Protein AF-A0A7C4I547-F1 (afdb_monomer_lite)

Radius of gyration: 24.33 Å; chains: 1; bounding box: 65×83×43 Å

Secondary structure (DSSP, 8-state):
-----------------S-------------HHHHHHHHHHHHSHHHHHHT--SHHHHHHHHHHHHHHHTTS----EEESEEEEEE-SSEEEEEETTTTEEEEEEEETTEEEETTTTBSSSHHHHHHHHSHHHHHHHHHTT--PPP--TTTT-EEEEETTEEEEE--

pLDDT: mean 79.37, std 18.5, range [31.59, 97.38]

Organism: Caldiarchaeum subterraneum (NCBI:txid311458)

Foldseek 3Di:
DDDDDDDDDDDDPPPDDPPDPDPDDDDDDDDPVVVVVLVVVCPDPVCVQLPPNDPVLVVVQVVQVVCVVVVNDDFPKDQQWDFDDDDDFWTWIQGLQVRDIWTFGPDPQATAIPVVRDRDHLVNLVCLLDPVSVVVNVVVVYDRDDHDPRRNAIWTDDDSHTHRYHD

Structure (mmCIF, N/CA/C/O backbone):
data_AF-A0A7C4I547-F1
#
_entry.id   AF-A0A7C4I547-F1
#
loop_
_atom_site.group_PDB
_atom_site.id
_atom_site.type_symbol
_atom_site.label_atom_id
_atom_site.label_alt_id
_atom_site.label_comp_id
_atom_site.label_asym_id
_atom_site.label_entity_id
_atom_site.label_seq_id
_atom_site.pdbx_PDB_ins_code
_atom_site.Cartn_x
_atom_site.Cartn_y
_atom_site.Cartn_z
_atom_site.occupancy
_atom_site.B_iso_or_equiv
_atom_site.auth_seq_id
_atom_site.auth_comp_id
_atom_site.auth_asym_id
_atom_site.auth_atom_id
_atom_site.pdbx_PDB_model_num
ATOM 1 N N . MET A 1 1 ? 42.372 -66.961 6.524 1.00 36.62 1 MET A N 1
ATOM 2 C CA . MET A 1 1 ? 43.058 -65.674 6.767 1.00 36.62 1 MET A CA 1
ATOM 3 C C . MET A 1 1 ? 42.362 -64.651 5.886 1.00 36.62 1 MET A C 1
ATOM 5 O O . MET A 1 1 ? 42.432 -64.821 4.682 1.00 36.62 1 MET A O 1
ATOM 9 N N . GLY A 1 2 ? 41.434 -63.837 6.389 1.00 33.66 2 GLY A N 1
ATOM 10 C CA . GLY A 1 2 ? 41.679 -62.645 7.220 1.00 33.66 2 GLY A CA 1
ATOM 11 C C . GLY A 1 2 ? 41.599 -61.426 6.278 1.00 33.66 2 GLY A C 1
ATOM 12 O O . GLY A 1 2 ? 42.166 -61.502 5.200 1.00 33.66 2 GLY A O 1
ATOM 13 N N . GLU A 1 3 ? 40.871 -60.341 6.511 1.00 36.31 3 GLU A N 1
ATOM 14 C CA . GLU A 1 3 ? 40.123 -59.846 7.665 1.00 36.31 3 GLU A CA 1
ATOM 15 C C . GLU A 1 3 ? 38.913 -59.035 7.163 1.00 36.31 3 GLU A C 1
ATOM 17 O O . GLU A 1 3 ? 38.907 -58.484 6.063 1.00 36.31 3 GLU A O 1
ATOM 22 N N . ILE A 1 4 ? 37.870 -59.031 7.984 1.00 39.75 4 ILE A N 1
ATOM 23 C CA . ILE A 1 4 ? 36.626 -58.274 7.857 1.00 39.75 4 ILE A CA 1
ATOM 24 C C . ILE A 1 4 ? 36.807 -56.918 8.545 1.00 39.75 4 ILE A C 1
ATOM 26 O O . ILE A 1 4 ? 36.946 -56.882 9.764 1.00 39.75 4 ILE A O 1
ATOM 30 N N . ASP A 1 5 ? 36.742 -55.814 7.802 1.00 37.84 5 ASP A N 1
ATOM 31 C CA . ASP A 1 5 ? 36.617 -54.481 8.400 1.00 37.84 5 ASP A CA 1
ATOM 32 C C . ASP A 1 5 ? 35.166 -54.002 8.335 1.00 37.84 5 ASP A C 1
ATOM 34 O O . ASP A 1 5 ? 34.658 -53.492 7.334 1.00 37.84 5 ASP A O 1
ATOM 38 N N . SER A 1 6 ? 34.500 -54.203 9.467 1.00 36.38 6 SER A N 1
ATOM 39 C CA . SER A 1 6 ? 33.196 -53.661 9.814 1.00 36.38 6 SER A CA 1
ATOM 40 C C . SER A 1 6 ? 33.289 -52.147 10.005 1.00 36.38 6 SER A C 1
ATOM 42 O O . SER A 1 6 ? 33.849 -51.671 10.992 1.00 36.38 6 SER A O 1
ATOM 44 N N . LYS A 1 7 ? 32.658 -51.371 9.121 1.00 37.59 7 LYS A N 1
ATOM 45 C CA . LYS A 1 7 ? 32.236 -50.000 9.437 1.00 37.59 7 LYS A CA 1
ATOM 46 C C . LYS A 1 7 ? 30.731 -49.869 9.281 1.00 37.59 7 LYS A C 1
ATOM 48 O O . LYS A 1 7 ? 30.207 -49.510 8.234 1.00 37.59 7 LYS A O 1
ATOM 53 N N . THR A 1 8 ? 30.054 -50.161 10.383 1.00 34.88 8 THR A N 1
ATOM 54 C CA . THR A 1 8 ? 28.690 -49.727 10.662 1.00 34.88 8 THR A CA 1
ATOM 55 C C . THR A 1 8 ? 28.693 -48.207 10.817 1.00 34.88 8 THR A C 1
ATOM 57 O O . THR A 1 8 ? 29.296 -47.681 11.750 1.00 34.88 8 THR A O 1
ATOM 60 N N . THR A 1 9 ? 27.999 -47.490 9.938 1.00 32.72 9 THR A N 1
ATOM 61 C CA . THR A 1 9 ? 27.615 -46.094 10.182 1.00 32.72 9 THR A CA 1
ATOM 62 C C . THR A 1 9 ? 26.127 -45.943 9.931 1.00 32.72 9 THR A C 1
ATOM 64 O O . THR A 1 9 ? 25.667 -45.989 8.797 1.00 32.72 9 THR A O 1
ATOM 67 N N . HIS A 1 10 ? 25.420 -45.815 11.052 1.00 31.59 10 HIS A N 1
ATOM 68 C CA . HIS A 1 10 ? 24.030 -45.428 11.244 1.00 31.59 10 HIS A CA 1
ATOM 69 C C . HIS A 1 10 ? 23.333 -44.757 10.051 1.00 31.59 10 HIS A C 1
ATOM 71 O O . HIS A 1 10 ? 23.636 -43.618 9.694 1.00 31.59 10 HIS A O 1
ATOM 77 N N . GLU A 1 11 ? 22.288 -45.424 9.558 1.00 34.44 11 GLU A N 1
ATOM 78 C CA . GLU A 1 11 ? 21.134 -44.774 8.942 1.00 34.44 11 GLU A CA 1
ATOM 79 C C . GLU A 1 11 ? 20.574 -43.714 9.901 1.00 34.44 11 GLU A C 1
ATOM 81 O O . GLU A 1 11 ? 20.076 -44.018 10.987 1.00 34.44 11 GLU A O 1
ATOM 86 N N . LYS A 1 12 ? 20.636 -42.447 9.488 1.00 33.00 12 LYS A N 1
ATOM 87 C CA . LYS A 1 12 ? 19.692 -41.428 9.941 1.00 33.00 12 LYS A CA 1
ATOM 88 C C . LYS A 1 12 ? 18.753 -41.146 8.782 1.00 33.00 12 LYS A C 1
ATOM 90 O O . LYS A 1 12 ? 19.067 -40.368 7.889 1.00 33.00 12 LYS A O 1
ATOM 95 N N . SER A 1 13 ? 17.590 -41.786 8.832 1.00 38.34 13 SER A N 1
ATOM 96 C CA . SER A 1 13 ? 16.399 -41.366 8.108 1.00 38.34 13 SER A CA 1
ATOM 97 C C . SER A 1 13 ? 15.975 -39.985 8.625 1.00 38.34 13 SER A C 1
ATOM 99 O O . SER A 1 13 ? 15.215 -39.863 9.587 1.00 38.34 13 SER A O 1
ATOM 101 N N . SER A 1 14 ? 16.498 -38.919 8.031 1.00 33.69 14 SER A N 1
ATOM 102 C CA . SER A 1 14 ? 15.889 -37.598 8.151 1.00 33.69 14 SER A CA 1
ATOM 103 C C . SER A 1 14 ? 14.818 -37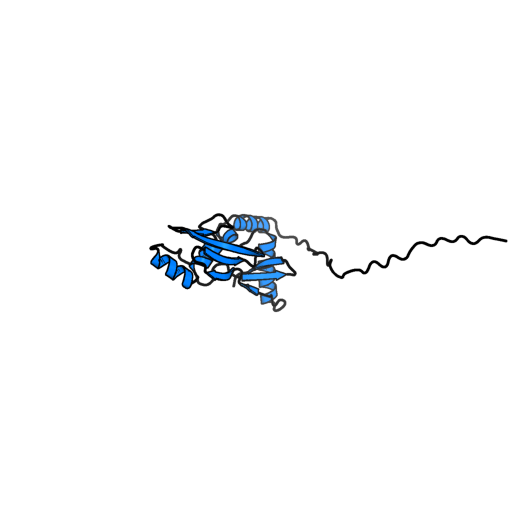.497 7.076 1.00 33.69 14 SER A C 1
ATOM 105 O O . SER A 1 14 ? 15.135 -37.317 5.904 1.00 33.69 14 SER A O 1
ATOM 107 N N . GLY A 1 15 ? 13.557 -37.664 7.480 1.00 33.81 15 GLY A N 1
ATOM 108 C CA . GLY A 1 15 ? 12.416 -37.318 6.645 1.00 33.81 15 GLY A CA 1
ATOM 109 C C . GLY A 1 15 ? 12.542 -35.865 6.203 1.00 33.81 15 GLY A C 1
ATOM 110 O O . GLY A 1 15 ? 12.531 -34.951 7.029 1.00 33.81 15 GLY A O 1
ATOM 111 N N . GLU A 1 16 ? 12.715 -35.661 4.904 1.00 34.34 16 GLU A N 1
ATOM 112 C CA . GLU A 1 16 ? 12.698 -34.336 4.304 1.00 34.34 16 GLU A CA 1
ATOM 113 C C . GLU A 1 16 ? 11.247 -33.855 4.228 1.00 34.34 16 GLU A C 1
ATOM 115 O O . GLU A 1 16 ? 10.457 -34.279 3.387 1.00 34.34 16 GLU A O 1
ATOM 120 N N . SER A 1 17 ? 10.882 -32.963 5.148 1.00 38.09 17 SER A N 1
ATOM 121 C CA . SER A 1 17 ? 9.683 -32.136 5.032 1.00 38.09 17 SER A CA 1
ATOM 122 C C . SER A 1 17 ? 9.788 -31.251 3.775 1.00 38.09 17 SER A C 1
ATOM 124 O O . SER A 1 17 ? 10.829 -30.619 3.574 1.00 38.09 17 SER A O 1
ATOM 126 N N . PRO A 1 18 ? 8.733 -31.110 2.948 1.00 39.81 18 PRO A N 1
ATOM 127 C CA . PRO A 1 18 ? 8.796 -30.462 1.634 1.00 39.81 18 PRO A CA 1
ATOM 128 C C . PRO A 1 18 ? 8.701 -28.926 1.721 1.00 39.81 18 PRO A C 1
ATOM 130 O O . PRO A 1 18 ? 7.984 -28.289 0.955 1.00 39.81 18 PRO A O 1
ATOM 133 N N . ALA A 1 19 ? 9.389 -28.301 2.677 1.00 43.09 19 ALA A N 1
ATOM 134 C CA . ALA A 1 19 ? 9.188 -26.894 3.024 1.00 43.09 19 ALA A CA 1
ATOM 135 C C . ALA A 1 19 ? 10.472 -26.067 2.890 1.00 43.09 19 ALA A C 1
ATOM 137 O O . ALA A 1 19 ? 10.923 -25.434 3.843 1.00 43.09 19 ALA A O 1
ATOM 138 N N . LYS A 1 20 ? 11.077 -26.062 1.697 1.00 43.25 20 LYS A N 1
ATOM 139 C CA . LYS A 1 20 ? 12.017 -24.999 1.312 1.00 43.25 20 LYS A CA 1
ATOM 140 C C . LYS A 1 20 ? 12.184 -24.904 -0.205 1.00 43.25 20 LYS A C 1
ATOM 142 O O . LYS A 1 20 ? 13.272 -25.097 -0.733 1.00 43.25 20 LYS A O 1
ATOM 147 N N . GLN A 1 21 ? 11.109 -24.578 -0.925 1.00 47.00 21 GLN A N 1
ATOM 148 C CA . GLN A 1 21 ? 11.293 -23.964 -2.243 1.00 47.00 21 GLN A CA 1
ATOM 149 C C . GLN A 1 21 ? 11.959 -22.603 -2.011 1.00 47.00 21 GLN A C 1
ATOM 151 O O . GLN A 1 21 ? 11.359 -21.682 -1.456 1.00 47.00 21 GLN A O 1
ATOM 156 N N . SER A 1 22 ? 13.246 -22.508 -2.335 1.00 47.19 22 SER A N 1
ATOM 157 C CA . SER A 1 22 ? 13.982 -21.252 -2.303 1.00 47.19 22 SER A CA 1
ATOM 158 C C . SER A 1 22 ? 13.329 -20.279 -3.283 1.00 47.19 22 SER A C 1
ATOM 160 O O . SER A 1 22 ? 13.131 -20.589 -4.455 1.00 47.19 22 SER A O 1
ATOM 162 N N . ARG A 1 23 ? 12.970 -19.092 -2.788 1.00 61.59 23 ARG A N 1
ATOM 163 C CA . ARG A 1 23 ? 12.438 -17.985 -3.590 1.00 61.59 23 ARG A CA 1
ATOM 164 C C . ARG A 1 23 ? 13.494 -17.566 -4.616 1.00 61.59 23 ARG A C 1
ATOM 166 O O . ARG A 1 23 ? 14.419 -16.828 -4.284 1.00 61.59 23 ARG A O 1
ATOM 173 N N . ALA A 1 24 ? 13.402 -18.090 -5.833 1.00 74.81 24 ALA A N 1
ATOM 174 C CA . ALA A 1 24 ? 14.320 -17.751 -6.909 1.00 74.81 24 ALA A CA 1
ATOM 175 C C . ALA A 1 24 ? 13.897 -16.412 -7.527 1.00 74.81 24 ALA A C 1
ATOM 177 O O . ALA A 1 24 ? 12.838 -16.315 -8.142 1.00 74.81 24 ALA A O 1
ATOM 178 N N . TYR A 1 25 ? 14.721 -15.380 -7.353 1.00 77.94 25 TYR A N 1
ATOM 179 C CA . TYR A 1 25 ? 14.587 -14.120 -8.080 1.00 77.94 25 TYR A CA 1
ATOM 180 C C . TYR A 1 25 ? 15.436 -14.163 -9.352 1.00 77.94 25 TYR A C 1
ATOM 182 O O . TYR A 1 25 ? 16.523 -14.745 -9.361 1.00 77.94 25 TYR A O 1
ATOM 190 N N . CYS A 1 26 ? 14.964 -13.510 -10.413 1.00 85.62 26 CYS A N 1
ATOM 191 C CA . CYS A 1 26 ? 15.723 -13.320 -11.647 1.00 85.62 26 CYS A CA 1
ATOM 192 C C . CYS A 1 26 ? 16.112 -11.846 -11.804 1.00 85.62 26 CYS A C 1
ATOM 194 O O . CYS A 1 26 ? 15.300 -10.954 -11.565 1.00 85.62 26 CYS A O 1
ATOM 196 N N . THR A 1 27 ? 17.347 -11.587 -12.236 1.00 91.38 27 THR A N 1
ATOM 197 C CA . THR A 1 27 ? 17.821 -10.226 -12.521 1.00 91.38 27 THR A CA 1
ATOM 198 C C . THR A 1 27 ? 17.460 -9.831 -13.947 1.00 91.38 27 THR A C 1
ATOM 200 O O . THR A 1 27 ? 17.817 -10.530 -14.895 1.00 91.38 27 THR A O 1
ATOM 203 N N . VAL A 1 28 ? 16.821 -8.673 -14.106 1.00 90.31 28 VAL A N 1
ATOM 204 C CA . VAL A 1 28 ? 16.551 -8.048 -15.408 1.00 90.31 28 VAL A CA 1
ATOM 205 C C . VAL A 1 28 ? 17.403 -6.792 -15.578 1.00 90.31 28 VAL A C 1
ATOM 207 O O . VAL A 1 28 ? 17.684 -6.086 -14.610 1.00 90.31 28 VAL A O 1
ATOM 210 N N . LYS A 1 29 ? 17.838 -6.510 -16.809 1.00 94.00 29 LYS A N 1
ATOM 211 C CA . LYS A 1 29 ? 18.546 -5.267 -17.143 1.00 94.00 29 LYS A CA 1
ATOM 212 C C . LYS A 1 29 ? 17.548 -4.261 -17.705 1.00 94.00 29 LYS A C 1
ATOM 214 O O . LYS A 1 29 ? 16.854 -4.577 -18.666 1.00 94.00 29 LYS A O 1
ATOM 219 N N . ILE A 1 30 ? 17.529 -3.058 -17.141 1.00 94.62 30 ILE A N 1
ATOM 220 C CA . ILE A 1 30 ? 16.762 -1.917 -17.651 1.00 94.62 30 ILE A CA 1
ATOM 221 C C . ILE A 1 30 ? 17.712 -0.747 -17.951 1.00 94.62 30 ILE A C 1
ATOM 223 O O . ILE A 1 30 ? 18.769 -0.660 -17.316 1.00 94.62 30 ILE A O 1
ATOM 227 N N . PRO A 1 31 ? 17.383 0.141 -18.907 1.00 97.12 31 PRO A N 1
ATOM 228 C CA . PRO A 1 31 ? 18.164 1.352 -19.150 1.00 97.12 31 PRO A CA 1
ATOM 229 C C . PRO A 1 31 ? 18.297 2.210 -17.886 1.00 97.12 31 PRO A C 1
ATOM 231 O O . PRO A 1 31 ? 17.330 2.365 -17.141 1.00 97.12 31 PRO A O 1
ATOM 234 N N . ALA A 1 32 ? 19.473 2.808 -17.669 1.00 97.06 32 ALA A N 1
ATOM 235 C CA . ALA A 1 32 ? 19.739 3.635 -16.486 1.00 97.06 32 ALA A CA 1
ATOM 236 C C . ALA A 1 32 ? 18.760 4.815 -16.366 1.00 97.06 32 ALA A C 1
ATOM 238 O O . ALA A 1 32 ? 18.179 5.011 -15.305 1.00 97.06 32 ALA A O 1
ATOM 239 N N . ALA A 1 33 ? 18.477 5.499 -17.478 1.00 97.19 33 ALA A N 1
ATOM 240 C CA . ALA A 1 33 ? 17.502 6.588 -17.514 1.00 97.19 33 ALA A CA 1
ATOM 241 C C . ALA A 1 33 ? 16.100 6.147 -17.050 1.00 97.19 33 ALA A C 1
ATOM 243 O O . ALA A 1 33 ? 15.400 6.902 -16.388 1.00 97.19 33 ALA A O 1
ATOM 244 N N . LEU A 1 34 ? 15.689 4.907 -17.347 1.00 95.88 34 LEU A N 1
ATOM 245 C CA . LEU A 1 34 ? 14.404 4.387 -16.876 1.00 95.88 34 LEU A CA 1
ATOM 246 C C . LEU A 1 34 ? 14.437 4.090 -15.371 1.00 95.88 34 LEU A C 1
ATOM 248 O O . LEU A 1 34 ? 13.469 4.369 -14.671 1.00 95.88 34 LEU A O 1
ATOM 252 N N . ALA A 1 35 ? 15.551 3.557 -14.863 1.00 95.81 35 ALA A N 1
ATOM 253 C CA . ALA A 1 35 ? 15.727 3.351 -13.427 1.00 95.81 35 ALA A CA 1
ATOM 254 C C . ALA A 1 35 ? 15.666 4.674 -12.640 1.00 95.81 35 ALA A C 1
ATOM 256 O O . ALA A 1 35 ? 15.046 4.711 -11.582 1.00 95.81 35 ALA A O 1
ATOM 257 N N . GLU A 1 36 ? 16.242 5.754 -13.172 1.00 97.38 36 GLU A N 1
ATOM 258 C CA . GLU A 1 36 ? 16.203 7.096 -12.567 1.00 97.38 36 GLU A CA 1
ATOM 259 C C . GLU A 1 36 ? 14.784 7.686 -12.521 1.00 97.38 36 GLU A C 1
ATOM 261 O O . GLU A 1 36 ? 14.392 8.304 -11.528 1.00 97.38 36 GLU A O 1
ATOM 266 N N . VAL A 1 37 ? 13.984 7.459 -13.569 1.00 96.88 37 VAL A N 1
ATOM 267 C CA . VAL A 1 37 ? 12.563 7.845 -13.584 1.00 96.88 37 VAL A CA 1
ATOM 268 C C . VAL A 1 37 ? 11.782 7.084 -12.510 1.00 96.88 37 VAL A C 1
ATOM 270 O O . VAL A 1 37 ? 11.005 7.694 -11.778 1.00 96.88 37 VAL A O 1
ATOM 273 N N . ILE A 1 38 ? 12.023 5.775 -12.361 1.00 96.12 38 ILE A N 1
ATOM 274 C CA . ILE A 1 38 ? 11.401 4.975 -11.294 1.00 96.12 38 ILE A CA 1
ATOM 275 C C . ILE A 1 38 ? 11.796 5.516 -9.915 1.00 96.12 38 ILE A C 1
ATOM 277 O O . ILE A 1 38 ? 10.938 5.639 -9.044 1.00 96.12 38 ILE A O 1
ATOM 281 N N . ASP A 1 39 ? 13.069 5.855 -9.706 1.00 96.88 39 ASP A N 1
ATOM 282 C CA . ASP A 1 39 ? 13.526 6.400 -8.424 1.00 96.88 39 ASP A CA 1
ATOM 283 C C . ASP A 1 39 ? 12.843 7.721 -8.084 1.00 96.88 39 ASP A C 1
ATOM 285 O O . ASP A 1 39 ? 12.457 7.926 -6.936 1.00 96.88 39 ASP A O 1
ATOM 289 N N . SER A 1 40 ? 12.666 8.593 -9.078 1.00 96.69 40 SER A N 1
ATOM 290 C CA . SER A 1 40 ? 11.987 9.877 -8.902 1.00 96.69 40 SER A CA 1
ATOM 291 C C . SER A 1 40 ? 10.521 9.671 -8.518 1.00 96.69 40 SER A C 1
ATOM 293 O O . SER A 1 40 ? 10.072 10.242 -7.527 1.00 96.69 40 SER A O 1
ATOM 295 N N . TYR A 1 41 ? 9.817 8.770 -9.212 1.00 94.69 41 TYR A N 1
ATOM 296 C CA . TYR A 1 41 ? 8.444 8.391 -8.870 1.00 94.69 41 TYR A CA 1
ATOM 297 C C . TYR A 1 41 ? 8.325 7.843 -7.440 1.00 94.69 41 TYR A C 1
ATOM 299 O O . TYR A 1 41 ? 7.429 8.232 -6.700 1.00 94.69 41 TYR A O 1
ATOM 307 N N . LEU A 1 42 ? 9.253 6.986 -6.997 1.00 94.62 42 LEU A N 1
ATOM 308 C CA . LEU A 1 42 ? 9.229 6.410 -5.642 1.00 94.62 42 LEU A CA 1
ATOM 309 C C . LEU A 1 42 ? 9.366 7.456 -4.517 1.00 94.62 42 LEU A C 1
ATOM 311 O O . LEU A 1 42 ? 9.000 7.169 -3.373 1.00 94.62 42 LEU A O 1
ATOM 315 N N . MET A 1 43 ? 9.876 8.654 -4.819 1.00 94.69 43 MET A N 1
ATOM 316 C CA . MET A 1 43 ? 9.954 9.766 -3.862 1.00 94.69 43 MET A CA 1
ATOM 317 C C . MET A 1 43 ? 8.645 10.555 -3.760 1.00 94.69 43 MET A C 1
ATOM 319 O O . MET A 1 43 ? 8.461 11.306 -2.801 1.00 94.69 43 MET A O 1
ATOM 323 N N . GLU A 1 44 ? 7.731 10.392 -4.715 1.00 92.19 44 GLU A N 1
ATOM 324 C CA . GLU A 1 44 ? 6.457 11.097 -4.730 1.00 92.19 44 GLU A CA 1
ATOM 325 C C . GLU A 1 44 ? 5.500 10.546 -3.667 1.00 92.19 44 GLU A C 1
ATOM 327 O O . GLU A 1 44 ? 5.439 9.345 -3.385 1.00 92.19 44 GLU A O 1
ATOM 332 N N . HIS A 1 45 ? 4.696 11.442 -3.092 1.00 84.12 45 HIS A N 1
ATOM 333 C CA . HIS A 1 45 ? 3.692 11.078 -2.093 1.00 84.12 45 HIS A CA 1
ATOM 334 C C . HIS A 1 45 ? 2.705 10.028 -2.631 1.00 84.12 45 HIS A C 1
ATOM 336 O O . HIS A 1 45 ? 2.336 9.093 -1.921 1.00 84.12 45 HIS A O 1
ATOM 342 N N . GLU A 1 46 ? 2.325 10.130 -3.907 1.00 82.94 46 GLU A N 1
ATOM 343 C CA . GLU A 1 46 ? 1.401 9.191 -4.538 1.00 82.94 46 GLU A CA 1
ATOM 344 C C . GLU A 1 46 ? 1.945 7.754 -4.558 1.00 82.94 46 GLU A C 1
ATOM 346 O O . GLU A 1 46 ? 1.225 6.822 -4.189 1.00 82.94 46 GLU A O 1
ATOM 351 N N . ALA A 1 47 ? 3.220 7.561 -4.912 1.00 86.69 47 ALA A N 1
ATOM 352 C CA . ALA A 1 47 ? 3.848 6.240 -4.927 1.00 86.69 47 ALA A CA 1
ATOM 353 C C . ALA A 1 47 ? 3.828 5.592 -3.534 1.00 86.69 47 ALA A C 1
ATOM 355 O O . ALA A 1 47 ? 3.483 4.415 -3.383 1.00 86.69 47 ALA A O 1
ATOM 356 N N . GLN A 1 48 ? 4.115 6.382 -2.496 1.00 84.50 48 GLN A N 1
ATOM 357 C CA . GLN A 1 48 ? 4.110 5.917 -1.109 1.00 84.50 48 GLN A CA 1
ATOM 358 C C . GLN A 1 48 ? 2.705 5.542 -0.623 1.00 84.50 48 GLN A C 1
ATOM 360 O O . GLN A 1 48 ? 2.548 4.526 0.064 1.00 84.50 48 GLN A O 1
ATOM 365 N N . VAL A 1 49 ? 1.685 6.325 -0.994 1.00 79.50 49 VAL A N 1
ATOM 366 C CA . VAL A 1 49 ? 0.276 6.033 -0.685 1.00 79.50 49 VAL A CA 1
ATOM 367 C C . VAL A 1 49 ? -0.170 4.748 -1.383 1.00 79.50 49 VAL A C 1
ATOM 369 O O . VAL A 1 49 ? -0.725 3.857 -0.730 1.00 79.50 49 VAL A O 1
ATOM 372 N N . ARG A 1 50 ? 0.158 4.591 -2.673 1.00 80.12 50 ARG A N 1
ATOM 373 C CA . ARG A 1 50 ? -0.115 3.370 -3.455 1.00 80.12 50 ARG A CA 1
ATOM 374 C C . ARG A 1 50 ? 0.676 2.151 -2.968 1.00 80.12 50 ARG A C 1
ATOM 376 O O . ARG A 1 50 ? 0.278 1.022 -3.229 1.00 80.12 50 ARG A O 1
ATOM 383 N N . GLY A 1 51 ? 1.715 2.362 -2.160 1.00 84.38 51 GLY A N 1
ATOM 384 C CA . GLY A 1 51 ? 2.463 1.300 -1.489 1.00 84.38 51 GLY A CA 1
ATOM 385 C C . GLY A 1 51 ? 3.690 0.817 -2.256 1.00 84.38 51 GLY A C 1
ATOM 386 O O . GLY A 1 51 ? 4.269 -0.193 -1.869 1.00 84.38 51 GLY A O 1
ATOM 387 N N . PHE A 1 52 ? 4.120 1.537 -3.292 1.00 89.50 52 PHE A N 1
ATOM 388 C CA . PHE A 1 52 ? 5.393 1.274 -3.954 1.00 89.50 52 PHE A CA 1
ATOM 389 C C . PHE A 1 52 ? 6.544 1.667 -3.023 1.00 89.50 52 PHE A C 1
ATOM 391 O O . PHE A 1 52 ? 6.613 2.798 -2.538 1.00 89.50 52 PHE A O 1
ATOM 398 N N . ARG A 1 53 ? 7.442 0.719 -2.735 1.00 89.31 53 ARG A N 1
ATOM 399 C CA . ARG A 1 53 ? 8.603 0.915 -1.847 1.00 89.31 53 ARG A CA 1
ATOM 400 C C . ARG A 1 53 ? 9.927 0.635 -2.538 1.00 89.31 53 ARG A C 1
ATOM 402 O O . ARG A 1 53 ? 10.980 0.989 -2.017 1.00 89.31 53 ARG A O 1
ATOM 409 N N . SER A 1 54 ? 9.883 -0.015 -3.692 1.00 93.00 54 SER A N 1
ATOM 410 C CA . SER A 1 54 ? 11.060 -0.449 -4.418 1.00 93.00 54 SER A CA 1
ATOM 411 C C . SER A 1 54 ? 10.834 -0.422 -5.925 1.00 93.00 54 SER A C 1
ATOM 413 O O . SER A 1 54 ? 9.707 -0.491 -6.417 1.00 93.00 54 SER A O 1
ATOM 415 N N . ARG A 1 55 ? 11.938 -0.413 -6.680 1.00 94.12 55 ARG A N 1
ATOM 416 C CA . ARG A 1 55 ? 11.890 -0.590 -8.138 1.00 94.12 55 ARG A CA 1
ATOM 417 C C . ARG A 1 55 ? 11.243 -1.918 -8.529 1.00 94.12 55 ARG A C 1
ATOM 419 O O . ARG A 1 55 ? 10.593 -1.991 -9.564 1.00 94.12 55 ARG A O 1
ATOM 426 N N . ALA A 1 56 ? 11.425 -2.959 -7.712 1.00 91.25 56 ALA A N 1
ATOM 427 C CA . ALA A 1 56 ? 10.824 -4.262 -7.956 1.00 91.25 56 ALA A CA 1
ATOM 428 C C . ALA A 1 56 ? 9.294 -4.181 -7.932 1.00 91.25 56 ALA A C 1
ATOM 430 O O . ALA A 1 56 ? 8.670 -4.774 -8.799 1.00 91.25 56 ALA A O 1
ATOM 431 N N . ASP A 1 57 ? 8.701 -3.401 -7.024 1.00 90.69 57 ASP A N 1
ATOM 432 C CA . ASP A 1 57 ? 7.244 -3.222 -6.961 1.00 90.69 57 ASP A CA 1
ATOM 433 C C . ASP A 1 57 ? 6.701 -2.617 -8.257 1.00 90.69 57 ASP A C 1
ATOM 435 O O . ASP A 1 57 ? 5.728 -3.108 -8.823 1.00 90.69 57 ASP A O 1
ATOM 439 N N . VAL A 1 58 ? 7.384 -1.585 -8.761 1.00 92.75 58 VAL A N 1
ATOM 440 C CA . VAL A 1 58 ? 7.021 -0.907 -10.011 1.00 92.75 58 VAL A CA 1
ATOM 441 C C . VAL A 1 58 ? 7.186 -1.847 -11.206 1.00 92.75 58 VAL A C 1
ATOM 443 O O . VAL A 1 58 ? 6.290 -1.968 -12.035 1.00 92.75 58 VAL A O 1
ATOM 446 N N . VAL A 1 59 ? 8.311 -2.559 -11.287 1.00 92.75 59 VAL A N 1
ATOM 447 C CA . VAL A 1 59 ? 8.577 -3.498 -12.387 1.00 92.75 59 VAL A CA 1
ATOM 448 C C . VAL A 1 59 ? 7.596 -4.666 -12.367 1.00 92.75 59 VAL A C 1
ATOM 450 O O . VAL A 1 59 ? 7.077 -5.035 -13.416 1.00 92.75 59 VAL A O 1
ATOM 453 N N . VAL A 1 60 ? 7.317 -5.244 -11.198 1.00 90.38 60 VAL A N 1
ATOM 454 C CA . VAL A 1 60 ? 6.344 -6.333 -11.064 1.00 90.38 60 VAL A CA 1
ATOM 455 C C . VAL A 1 60 ? 4.962 -5.851 -11.471 1.00 90.38 60 VAL A C 1
ATOM 457 O O . VAL A 1 60 ? 4.302 -6.563 -12.221 1.00 90.38 60 VAL A O 1
ATOM 460 N N . ARG A 1 61 ? 4.547 -4.643 -11.072 1.00 88.12 61 ARG A N 1
ATOM 461 C CA . ARG A 1 61 ? 3.286 -4.045 -11.524 1.00 88.12 61 ARG A CA 1
ATOM 462 C C . ARG A 1 61 ? 3.199 -4.000 -13.050 1.00 88.12 61 ARG A C 1
ATOM 464 O O . ARG A 1 61 ? 2.303 -4.625 -13.609 1.00 88.12 61 ARG A O 1
ATOM 471 N N . VAL A 1 62 ? 4.163 -3.351 -13.702 1.00 90.94 62 VAL A N 1
ATOM 472 C CA . VAL A 1 62 ? 4.163 -3.173 -15.165 1.00 90.94 62 VAL A CA 1
ATOM 473 C C . VAL A 1 62 ? 4.212 -4.517 -15.897 1.00 90.94 62 VAL A C 1
ATOM 475 O O . VAL A 1 62 ? 3.522 -4.716 -16.893 1.00 90.94 62 VAL A O 1
ATOM 478 N N . LEU A 1 63 ? 5.003 -5.476 -15.404 1.00 91.06 63 LEU A N 1
ATOM 479 C CA . LEU A 1 63 ? 5.056 -6.819 -15.986 1.00 91.06 63 LEU A CA 1
ATOM 480 C C . LEU A 1 63 ? 3.749 -7.592 -15.792 1.00 91.06 63 LEU A C 1
ATOM 482 O O . LEU A 1 63 ? 3.370 -8.358 -16.674 1.00 91.06 63 LEU A O 1
ATOM 486 N N . THR A 1 64 ? 3.082 -7.412 -14.652 1.00 88.06 64 THR A N 1
ATOM 487 C CA . THR A 1 64 ? 1.797 -8.058 -14.362 1.00 88.06 64 THR A CA 1
ATOM 488 C C . THR A 1 64 ? 0.739 -7.548 -15.337 1.00 88.06 64 THR A C 1
ATOM 490 O O . THR A 1 64 ? 0.176 -8.365 -16.060 1.00 88.06 64 THR A O 1
ATOM 493 N N . GLU A 1 65 ? 0.572 -6.225 -15.450 1.00 86.25 65 GLU A N 1
ATOM 494 C CA . GLU A 1 65 ? -0.351 -5.594 -16.411 1.00 86.25 65 GLU A CA 1
ATOM 495 C C . GLU A 1 65 ? -0.069 -6.058 -17.842 1.00 86.25 65 GLU A C 1
ATOM 497 O O . GLU A 1 65 ? -0.955 -6.557 -18.531 1.00 86.25 65 GLU A O 1
ATOM 502 N N . PHE A 1 66 ? 1.195 -5.983 -18.270 1.00 91.25 66 PHE A N 1
ATOM 503 C CA . PHE A 1 66 ? 1.586 -6.396 -19.612 1.00 91.25 66 PHE A CA 1
ATOM 504 C C . PHE A 1 66 ? 1.219 -7.862 -19.887 1.00 91.25 66 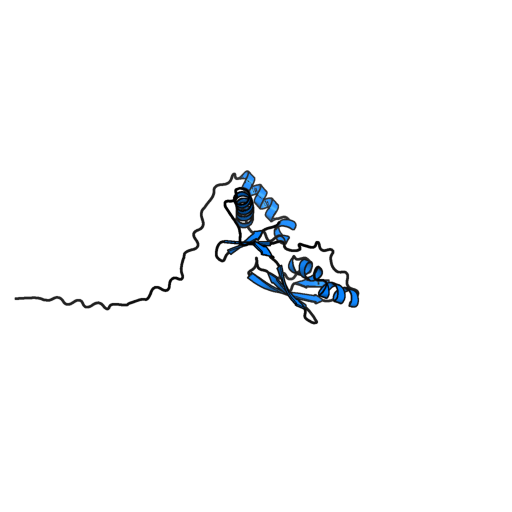PHE A C 1
ATOM 506 O O . PHE A 1 66 ? 0.652 -8.184 -20.929 1.00 91.25 66 PHE A O 1
ATOM 513 N N . LEU A 1 67 ? 1.526 -8.783 -18.969 1.00 90.38 67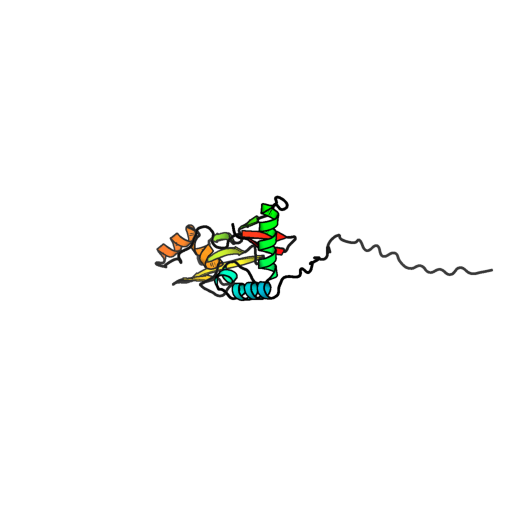 LEU A N 1
ATOM 514 C CA . LEU A 1 67 ? 1.243 -10.206 -19.172 1.00 90.38 67 LEU A CA 1
ATOM 515 C C . LEU A 1 67 ? -0.253 -10.540 -19.079 1.00 90.38 67 LEU A C 1
ATOM 517 O O . LEU A 1 67 ? -0.691 -11.493 -19.732 1.00 90.38 67 LEU A O 1
ATOM 521 N N . GLU A 1 68 ? -1.030 -9.783 -18.308 1.00 85.94 68 GLU A N 1
ATOM 522 C CA . GLU A 1 68 ? -2.495 -9.851 -18.303 1.00 85.94 68 GLU A CA 1
ATOM 523 C C . GLU A 1 68 ? -3.086 -9.440 -19.647 1.00 85.94 68 GLU A C 1
ATOM 525 O O . GLU A 1 68 ? -3.873 -10.196 -20.218 1.00 85.94 68 GLU A O 1
ATOM 530 N N . GLU A 1 69 ? -2.656 -8.299 -20.191 1.00 87.50 69 GLU A N 1
ATOM 531 C CA . GLU A 1 69 ? -3.085 -7.808 -21.506 1.00 87.50 69 GLU A CA 1
ATOM 532 C C . GLU A 1 69 ? -2.774 -8.820 -22.615 1.00 87.50 69 GLU A C 1
ATOM 534 O O . GLU A 1 69 ? -3.568 -9.021 -23.534 1.00 87.50 69 GLU A O 1
ATOM 539 N N . GLN A 1 70 ? -1.640 -9.520 -22.510 1.00 91.00 70 GLN A N 1
ATOM 540 C CA . GLN A 1 70 ? -1.279 -10.597 -23.437 1.00 91.00 70 GLN A CA 1
ATOM 541 C C . GLN A 1 70 ? -2.036 -11.918 -23.180 1.00 91.00 70 GLN A C 1
ATOM 543 O O . GLN A 1 70 ? -1.767 -12.923 -23.849 1.00 91.00 70 GLN A O 1
ATOM 548 N N . GLY A 1 71 ? -2.937 -11.969 -22.194 1.00 87.00 71 GLY A N 1
ATOM 549 C CA . GLY A 1 71 ? -3.691 -13.162 -21.800 1.00 87.00 71 GLY A CA 1
ATOM 550 C C . GLY A 1 71 ? -2.820 -14.287 -21.231 1.00 87.00 71 GLY A C 1
ATOM 551 O O . GLY A 1 71 ? -3.230 -15.450 -21.225 1.00 87.00 71 GLY A O 1
ATOM 552 N N . ARG A 1 72 ? -1.594 -13.969 -20.799 1.00 84.06 72 ARG A N 1
ATOM 553 C CA . ARG A 1 72 ? -0.607 -14.924 -20.265 1.00 84.06 72 ARG A CA 1
ATOM 554 C C . ARG A 1 72 ? -0.680 -15.056 -18.755 1.00 84.06 72 ARG A C 1
ATOM 556 O O . ARG A 1 72 ? -0.212 -16.057 -18.216 1.00 84.06 72 ARG A O 1
ATOM 563 N N . LEU A 1 73 ? -1.270 -14.068 -18.096 1.00 80.12 73 LEU A N 1
ATOM 564 C CA . LEU A 1 73 ? -1.463 -14.035 -16.661 1.00 80.12 73 LEU A CA 1
ATOM 565 C C . LEU A 1 73 ? -2.951 -13.866 -16.337 1.00 80.12 73 LEU A C 1
ATOM 567 O O . LEU A 1 73 ? -3.678 -13.162 -17.030 1.00 80.12 73 LEU A O 1
ATOM 571 N N . ARG A 1 74 ? -3.393 -14.518 -15.263 1.00 79.38 74 ARG A N 1
ATOM 572 C CA . ARG A 1 74 ? -4.630 -14.189 -14.548 1.00 79.38 74 ARG A CA 1
ATOM 573 C C . ARG A 1 74 ? -4.265 -14.069 -13.074 1.00 79.38 74 ARG A C 1
ATOM 575 O O . ARG A 1 74 ? -4.235 -15.094 -12.388 1.00 79.38 74 ARG A O 1
ATOM 582 N N . PRO A 1 75 ? -3.859 -12.885 -12.606 1.00 70.00 75 PRO A N 1
ATOM 583 C CA . PRO A 1 75 ? -3.368 -12.748 -11.254 1.00 70.00 75 PRO A CA 1
ATOM 584 C C . PRO A 1 75 ? -4.478 -12.973 -10.247 1.00 70.00 75 PRO A C 1
ATOM 586 O O . PRO A 1 75 ? -5.647 -12.658 -10.471 1.00 70.00 75 PRO A O 1
ATOM 589 N N . LEU A 1 76 ? -4.081 -13.500 -9.094 1.00 76.25 76 LEU A N 1
ATOM 590 C CA . LEU A 1 76 ? -4.942 -13.512 -7.929 1.00 76.25 76 LEU A CA 1
ATOM 591 C C . LEU A 1 76 ? -4.933 -12.106 -7.319 1.00 76.25 76 LEU A C 1
ATOM 593 O O . LEU A 1 76 ? -4.123 -11.807 -6.439 1.00 76.25 76 LEU A O 1
ATOM 597 N N . VAL A 1 77 ? -5.805 -11.244 -7.833 1.00 80.38 77 VAL A N 1
ATOM 598 C CA . VAL A 1 77 ? -5.974 -9.875 -7.345 1.00 80.38 77 VAL A CA 1
ATOM 599 C C . VAL A 1 77 ? -6.840 -9.896 -6.084 1.00 80.38 77 VAL A C 1
ATOM 601 O O . VAL A 1 77 ? -7.912 -10.501 -6.057 1.00 80.38 77 VAL A O 1
ATOM 604 N N . LYS A 1 78 ? -6.371 -9.253 -5.013 1.00 83.75 78 LYS A N 1
ATOM 605 C CA . LYS A 1 78 ? -7.161 -8.988 -3.798 1.00 83.75 78 LYS A CA 1
ATOM 606 C C . LYS A 1 78 ? -7.179 -7.498 -3.517 1.00 83.75 78 LYS A C 1
ATOM 608 O O . LYS A 1 78 ? -6.247 -6.801 -3.902 1.00 83.75 78 LYS A O 1
ATOM 613 N N . ARG A 1 79 ? -8.189 -6.999 -2.800 1.00 86.81 79 ARG A N 1
ATOM 614 C CA . ARG A 1 79 ? -8.124 -5.625 -2.280 1.00 86.81 79 ARG A CA 1
ATOM 615 C C . ARG A 1 79 ? -6.921 -5.500 -1.350 1.00 86.81 79 ARG A C 1
ATOM 617 O O . ARG A 1 79 ? -6.641 -6.412 -0.569 1.00 86.81 79 ARG A O 1
ATOM 624 N N . ARG A 1 80 ? -6.203 -4.378 -1.416 1.00 90.81 80 ARG A N 1
ATOM 625 C CA . ARG A 1 80 ? -5.112 -4.111 -0.474 1.00 90.81 80 ARG A CA 1
ATOM 626 C C . ARG A 1 80 ? -5.656 -3.985 0.940 1.00 90.81 80 ARG A C 1
ATOM 628 O O . ARG A 1 80 ? -5.064 -4.530 1.866 1.00 90.81 80 ARG A O 1
ATOM 635 N N . LEU A 1 81 ? -6.751 -3.246 1.087 1.00 92.50 81 LEU A N 1
ATOM 636 C CA . LEU A 1 81 ? -7.348 -2.920 2.371 1.00 92.50 81 LEU A CA 1
ATOM 637 C C . LEU A 1 81 ? -8.692 -3.619 2.529 1.00 92.50 81 LEU A C 1
ATOM 639 O O . LEU A 1 81 ? -9.553 -3.550 1.653 1.00 92.50 81 LEU A O 1
ATOM 643 N N . GLU A 1 82 ? -8.863 -4.284 3.665 1.00 91.69 82 GLU A N 1
ATOM 644 C CA . GLU A 1 82 ? -10.111 -4.940 4.038 1.00 91.69 82 GLU A CA 1
ATOM 645 C C . GLU A 1 82 ? -10.570 -4.433 5.404 1.00 91.69 82 GLU A C 1
ATOM 647 O O . GLU A 1 82 ? -9.793 -4.313 6.357 1.00 91.69 82 GLU A O 1
ATOM 652 N N . HIS A 1 83 ? -11.860 -4.124 5.510 1.00 91.25 83 HIS A N 1
ATOM 653 C CA . HIS A 1 83 ? -12.477 -3.794 6.787 1.00 91.25 83 HIS A CA 1
ATOM 654 C C . HIS A 1 83 ? -12.662 -5.076 7.603 1.00 91.25 83 HIS A C 1
ATOM 656 O O . HIS A 1 83 ? -13.347 -5.993 7.161 1.00 91.25 83 HIS A O 1
ATOM 662 N N . VAL A 1 84 ? -12.059 -5.133 8.795 1.00 91.81 84 VAL A N 1
ATOM 663 C CA . VAL A 1 84 ? -12.203 -6.281 9.703 1.00 91.81 84 VAL A CA 1
ATOM 664 C C . VAL A 1 84 ? -13.338 -6.040 10.692 1.00 91.81 84 VAL A C 1
ATOM 666 O O . VAL A 1 84 ? -14.244 -6.861 10.805 1.00 91.81 84 VAL A O 1
ATOM 669 N N . ASN A 1 85 ? -13.289 -4.929 11.437 1.00 90.62 85 ASN A N 1
ATOM 670 C CA . ASN A 1 85 ? -14.331 -4.573 12.400 1.00 90.62 85 ASN A CA 1
ATOM 671 C C . ASN A 1 85 ? -14.292 -3.080 12.779 1.00 90.62 85 ASN A C 1
ATOM 673 O O . ASN A 1 85 ? -13.276 -2.409 12.592 1.00 90.62 85 ASN A O 1
ATOM 677 N N . VAL A 1 86 ? -15.399 -2.550 13.307 1.00 88.12 86 VAL A N 1
ATOM 678 C CA . VAL A 1 86 ? -15.472 -1.205 13.909 1.00 88.12 86 VAL A CA 1
ATOM 679 C C . VAL A 1 86 ? -15.707 -1.345 15.411 1.00 88.12 86 VAL A C 1
ATOM 681 O O . VAL A 1 86 ? -16.676 -1.973 15.828 1.00 88.12 86 VAL A O 1
ATOM 684 N N . TYR A 1 87 ? -14.843 -0.733 16.217 1.00 88.94 87 TYR A N 1
ATOM 685 C CA . TYR A 1 87 ? -14.962 -0.667 17.673 1.00 88.94 87 TYR A CA 1
ATOM 686 C C . TYR A 1 87 ? -15.354 0.742 18.124 1.00 88.94 87 TYR A C 1
ATOM 688 O O . TYR A 1 87 ? -15.545 1.651 17.314 1.00 88.94 87 TYR A O 1
ATOM 696 N N . GLU A 1 88 ? -15.492 0.940 19.437 1.00 84.00 88 GLU A N 1
ATOM 697 C CA . GLU A 1 88 ? -15.916 2.233 19.974 1.00 84.00 88 GLU A CA 1
ATOM 698 C C . GLU A 1 88 ? -14.913 3.362 19.729 1.00 84.00 88 GLU A C 1
ATOM 700 O O . GLU A 1 88 ? -15.314 4.485 19.422 1.00 84.00 88 GLU A O 1
ATOM 705 N N . SER A 1 89 ? -13.622 3.059 19.851 1.00 86.44 89 SER A N 1
ATOM 706 C CA . SER A 1 89 ? -12.533 4.037 19.788 1.00 86.44 89 SER A CA 1
ATOM 707 C C . SER A 1 89 ? -11.595 3.844 18.597 1.00 86.44 89 SER A C 1
ATOM 709 O O . SER A 1 89 ? -10.695 4.659 18.396 1.00 86.44 89 SER A O 1
ATOM 711 N N . PHE A 1 90 ? -11.771 2.787 17.800 1.00 90.94 90 PHE A N 1
ATOM 712 C CA . PHE A 1 90 ? -10.913 2.507 16.651 1.00 90.94 90 PHE A CA 1
ATOM 713 C C . PHE A 1 90 ? -11.589 1.623 15.598 1.00 90.94 90 PHE A C 1
ATOM 715 O O . PHE A 1 90 ? -12.586 0.949 15.850 1.00 90.94 90 PHE A O 1
ATOM 722 N N . VAL A 1 91 ? -11.002 1.607 14.408 1.00 91.88 91 VAL A N 1
ATOM 723 C CA . VAL A 1 91 ? -11.365 0.756 13.276 1.00 91.88 91 VAL A CA 1
ATOM 724 C C . VAL A 1 91 ? -10.217 -0.210 13.029 1.00 91.88 91 VAL A C 1
ATOM 726 O O . VAL A 1 91 ? -9.061 0.209 12.984 1.00 91.88 91 VAL A O 1
ATOM 729 N N . LEU A 1 92 ? -10.527 -1.495 12.872 1.00 94.88 92 LEU A N 1
ATOM 730 C CA . LEU A 1 92 ? -9.538 -2.511 12.534 1.00 94.88 92 LEU A CA 1
ATOM 731 C C . LEU A 1 92 ? -9.549 -2.744 11.020 1.00 94.88 92 LEU A C 1
ATOM 733 O O . LEU A 1 92 ? -10.569 -3.148 10.451 1.00 94.88 92 LEU A O 1
ATOM 737 N N . VAL A 1 93 ? -8.409 -2.486 10.382 1.00 94.44 93 VAL A N 1
ATOM 738 C CA . VAL A 1 93 ? -8.206 -2.608 8.932 1.00 94.44 93 VAL A CA 1
ATOM 739 C C . VAL A 1 93 ? -7.110 -3.633 8.670 1.00 94.44 93 VAL A C 1
ATOM 741 O O . VAL A 1 93 ? -6.061 -3.611 9.311 1.00 94.44 93 VAL A O 1
ATOM 744 N N . ARG A 1 94 ? -7.331 -4.540 7.724 1.00 95.31 94 ARG A N 1
ATOM 745 C CA . ARG A 1 94 ? -6.327 -5.493 7.252 1.00 95.31 94 ARG A CA 1
ATOM 746 C C . ARG A 1 94 ? -5.622 -4.912 6.030 1.00 95.31 94 ARG A C 1
ATOM 748 O O . ARG A 1 94 ? -6.293 -4.542 5.076 1.00 95.31 94 ARG A O 1
ATOM 755 N N . ASP A 1 95 ? -4.291 -4.846 6.060 1.00 94.19 95 ASP A N 1
ATOM 756 C CA . ASP A 1 95 ? -3.459 -4.481 4.908 1.00 94.19 95 ASP A CA 1
ATOM 757 C C . ASP A 1 95 ? -2.775 -5.737 4.353 1.00 94.19 95 ASP A C 1
ATOM 759 O O . ASP A 1 95 ? -1.857 -6.295 4.960 1.00 94.19 95 ASP A O 1
ATOM 763 N N . ASN A 1 96 ? -3.249 -6.191 3.196 1.00 91.69 96 ASN A N 1
ATOM 764 C CA . ASN A 1 96 ? -2.757 -7.367 2.492 1.00 91.69 96 ASN A CA 1
ATOM 765 C C . ASN A 1 96 ? -1.400 -7.138 1.809 1.00 91.69 96 ASN A C 1
ATOM 767 O O . ASN A 1 96 ? -0.685 -8.113 1.589 1.00 91.69 96 ASN A O 1
ATOM 771 N N . LEU A 1 97 ? -1.021 -5.887 1.515 1.00 89.88 97 LEU A N 1
ATOM 772 C CA . LEU A 1 97 ? 0.307 -5.564 0.981 1.00 89.88 97 LEU A CA 1
ATOM 773 C C . LEU A 1 97 ? 1.366 -5.709 2.073 1.00 89.88 97 LEU A C 1
ATOM 775 O O . LEU A 1 97 ? 2.410 -6.320 1.873 1.00 89.88 97 LEU A O 1
ATOM 779 N N . LEU A 1 98 ? 1.075 -5.152 3.248 1.00 89.88 98 LEU A N 1
ATOM 780 C CA . LEU A 1 98 ? 1.975 -5.189 4.400 1.00 89.88 98 LEU A CA 1
ATOM 781 C C . LEU A 1 98 ? 1.848 -6.484 5.216 1.00 89.88 98 LEU A C 1
ATOM 783 O O . LEU A 1 98 ? 2.666 -6.737 6.097 1.00 89.88 98 LEU A O 1
ATOM 787 N N . ASN A 1 99 ? 0.827 -7.298 4.937 1.00 90.81 99 ASN A N 1
ATOM 788 C CA . ASN A 1 99 ? 0.479 -8.509 5.676 1.00 90.81 99 ASN A CA 1
ATOM 789 C C . ASN A 1 99 ? 0.219 -8.255 7.183 1.00 90.81 99 ASN A C 1
ATOM 791 O O . ASN A 1 99 ? 0.412 -9.146 8.013 1.00 90.81 99 ASN A O 1
ATOM 795 N N . VAL A 1 100 ? -0.280 -7.069 7.554 1.00 93.06 100 VAL A N 1
ATOM 796 C CA . VAL A 1 100 ? -0.561 -6.666 8.951 1.00 93.06 100 VAL A CA 1
ATOM 797 C C . VAL A 1 100 ? -2.016 -6.248 9.153 1.00 93.06 100 VAL A C 1
ATOM 799 O O . VAL A 1 100 ? -2.709 -5.884 8.208 1.00 93.06 100 VAL A O 1
ATOM 802 N N . SER A 1 101 ? -2.488 -6.301 10.397 1.00 95.81 101 SER A N 1
ATOM 803 C CA . SER A 1 101 ? -3.742 -5.658 10.803 1.00 95.81 101 SER A CA 1
ATOM 804 C C . SER A 1 101 ? -3.406 -4.384 11.566 1.00 95.81 101 SER A C 1
ATOM 806 O O . SER A 1 101 ? -2.560 -4.407 12.459 1.00 95.81 101 SER A O 1
ATOM 808 N N . VAL A 1 102 ? -4.043 -3.279 11.200 1.00 95.44 102 VAL A N 1
ATOM 809 C CA . VAL A 1 102 ? -3.763 -1.951 11.742 1.00 95.44 102 VAL A CA 1
ATOM 810 C C . VAL A 1 102 ? -4.988 -1.381 12.437 1.00 95.44 102 VAL A C 1
ATOM 812 O O . VAL A 1 102 ? -6.126 -1.566 12.002 1.00 95.44 102 VAL A O 1
ATOM 815 N N . GLU A 1 103 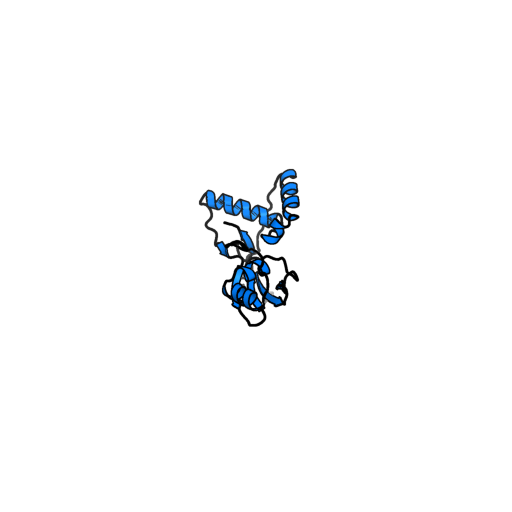? -4.736 -0.652 13.516 1.00 95.38 103 GLU A N 1
ATOM 816 C CA . GLU A 1 103 ? -5.759 0.080 14.248 1.00 95.38 103 GLU A CA 1
ATOM 817 C C . GLU A 1 103 ? -5.745 1.548 13.831 1.00 95.38 103 GLU A C 1
ATOM 819 O O . GLU A 1 103 ? -4.734 2.247 13.967 1.00 95.38 103 GLU A O 1
ATOM 824 N N . VAL A 1 104 ? -6.892 2.025 13.360 1.00 93.81 104 VAL A N 1
ATOM 825 C CA . VAL A 1 104 ? -7.126 3.438 13.077 1.00 93.81 104 VAL A CA 1
ATOM 826 C C . VAL A 1 104 ? -7.986 4.008 14.196 1.00 93.81 104 VAL A C 1
ATOM 828 O O . VAL A 1 104 ? -9.179 3.726 14.281 1.00 93.81 104 VAL A O 1
ATOM 831 N N . ALA A 1 105 ? -7.368 4.775 15.088 1.00 91.56 105 ALA A N 1
ATOM 832 C CA . ALA A 1 105 ? -8.030 5.367 16.238 1.00 91.56 105 ALA A CA 1
ATOM 833 C C . ALA A 1 105 ? -8.913 6.552 15.829 1.00 91.56 105 ALA A C 1
ATOM 835 O O . ALA A 1 105 ? -8.531 7.380 14.998 1.00 91.56 105 ALA A O 1
ATOM 836 N N . VAL A 1 106 ? -10.077 6.648 16.467 1.00 85.62 106 VAL A N 1
ATOM 837 C CA . VAL A 1 106 ? -10.966 7.808 16.424 1.00 85.62 106 VAL A CA 1
ATOM 838 C C . VAL A 1 106 ? -10.504 8.770 17.517 1.00 85.62 106 VAL A C 1
ATOM 840 O O . VAL A 1 106 ? -10.888 8.623 18.676 1.00 85.62 106 VAL A O 1
ATOM 843 N N . GLN A 1 107 ? -9.630 9.718 17.174 1.00 79.94 107 GLN A N 1
ATOM 844 C CA . GLN A 1 107 ? -9.045 10.661 18.129 1.00 79.94 107 GLN A CA 1
ATOM 845 C C . GLN A 1 107 ? -9.372 12.105 17.726 1.00 79.94 107 GLN A C 1
ATOM 847 O O . GLN A 1 107 ? -8.654 12.685 16.914 1.00 79.94 107 GLN A O 1
ATOM 852 N N . PRO A 1 108 ? -10.413 12.731 18.307 1.00 74.00 108 PRO A N 1
ATOM 853 C CA . PRO A 1 108 ? -10.770 14.111 17.989 1.00 74.00 108 PRO A CA 1
ATOM 854 C C . PRO A 1 108 ? -9.538 15.044 18.002 1.00 74.00 108 PRO A C 1
ATOM 856 O O . PRO A 1 108 ? -8.779 15.009 18.975 1.00 74.00 108 PRO A O 1
ATOM 859 N N . PRO A 1 109 ? -9.306 15.856 16.949 1.00 74.75 109 PRO A N 1
ATOM 860 C CA . PRO A 1 109 ? -10.216 16.156 15.839 1.00 74.75 109 PRO A CA 1
ATOM 861 C C . PRO A 1 109 ? -10.112 15.245 14.589 1.00 74.75 109 PRO A C 1
ATOM 863 O O . PRO A 1 109 ? -10.765 15.540 13.591 1.00 74.75 109 PRO A O 1
ATOM 866 N N . GLN A 1 110 ? -9.311 14.173 14.587 1.00 81.69 110 GLN A N 1
ATOM 867 C CA . GLN A 1 110 ? -8.971 13.421 13.365 1.00 81.69 110 GLN A CA 1
ATOM 868 C C . GLN A 1 110 ? -8.901 11.890 13.544 1.00 81.69 110 GLN A C 1
ATOM 870 O O . GLN A 1 110 ? -8.961 11.347 14.643 1.00 81.69 110 GLN A O 1
ATOM 875 N N . LEU A 1 111 ? -8.783 11.152 12.439 1.00 86.88 111 LEU A N 1
ATOM 876 C CA . LEU A 1 111 ? -8.352 9.752 12.496 1.00 86.88 111 LEU A CA 1
ATOM 877 C C . LEU A 1 111 ? -6.831 9.689 12.645 1.00 86.88 111 LEU A C 1
ATOM 879 O O . LEU A 1 111 ? -6.104 10.536 12.121 1.00 86.88 111 LEU A O 1
ATOM 883 N N . PHE A 1 112 ? -6.350 8.657 13.329 1.00 90.69 112 PHE A N 1
ATOM 884 C CA . PHE A 1 112 ? -4.921 8.413 13.482 1.00 90.69 112 PHE A CA 1
ATOM 885 C C . PHE A 1 112 ? -4.605 6.927 13.326 1.00 90.69 112 PHE A C 1
ATOM 887 O O . PHE A 1 112 ? -5.114 6.094 14.077 1.00 90.69 112 PHE A O 1
ATOM 894 N N . CYS A 1 113 ? -3.756 6.574 12.359 1.00 93.56 113 CYS A N 1
ATOM 895 C CA . CYS A 1 113 ? -3.282 5.201 12.214 1.00 93.56 113 CYS A CA 1
ATOM 896 C C . CYS A 1 113 ? -2.152 4.934 13.207 1.00 93.56 113 CYS A C 1
ATOM 898 O O . CYS A 1 113 ? -1.087 5.545 13.128 1.00 93.56 113 CYS A O 1
ATOM 900 N N . ARG A 1 114 ? -2.355 3.969 14.108 1.00 94.12 114 ARG A N 1
ATOM 901 C CA . ARG A 1 114 ? -1.349 3.581 15.110 1.00 94.12 114 ARG A CA 1
ATOM 902 C C . ARG A 1 114 ? -0.146 2.860 14.509 1.00 94.12 114 ARG A C 1
ATOM 904 O O . ARG A 1 114 ? 0.916 2.856 15.116 1.00 94.12 114 ARG A O 1
ATOM 911 N N . TYR A 1 115 ? -0.307 2.262 13.330 1.00 94.38 115 TYR A N 1
ATOM 912 C CA . TYR A 1 115 ? 0.779 1.586 12.626 1.00 94.38 115 TYR A CA 1
ATOM 913 C C . TYR A 1 115 ? 1.672 2.577 11.867 1.00 94.38 115 TYR A C 1
ATOM 915 O O . TYR A 1 115 ? 2.887 2.561 12.022 1.00 94.38 115 TYR A O 1
ATOM 923 N N . CYS A 1 116 ? 1.073 3.470 11.073 1.00 90.69 116 CYS A N 1
ATOM 924 C CA . CYS A 1 116 ? 1.812 4.477 10.304 1.00 90.69 116 CYS A CA 1
ATOM 925 C C . CYS A 1 116 ? 2.230 5.698 11.131 1.00 90.69 116 CYS A C 1
ATOM 927 O O . CYS A 1 116 ? 3.005 6.510 10.638 1.00 90.69 116 CYS A O 1
ATOM 929 N N . LEU A 1 117 ? 1.689 5.850 12.344 1.00 92.31 117 LEU A N 1
ATOM 930 C CA . LEU A 1 117 ? 1.868 7.024 13.202 1.00 92.31 117 LEU A CA 1
ATOM 931 C C . LEU A 1 117 ? 1.506 8.340 12.493 1.00 92.31 117 LEU A C 1
ATOM 933 O O . LEU A 1 117 ? 2.146 9.369 12.695 1.00 92.31 117 LEU A O 1
ATOM 937 N N . SER A 1 118 ? 0.476 8.297 11.646 1.00 89.06 118 SER A N 1
ATOM 938 C CA . SER A 1 118 ? 0.068 9.411 10.790 1.00 89.06 118 SER A CA 1
ATOM 939 C C . SER A 1 118 ? -1.456 9.508 10.690 1.00 89.06 118 SER A C 1
ATOM 941 O O . SER A 1 118 ? -2.161 8.492 10.689 1.00 89.06 118 SER A O 1
ATOM 943 N N . GLY A 1 119 ? -1.955 10.744 10.589 1.00 87.44 119 GLY A N 1
ATOM 944 C CA . GLY A 1 119 ? -3.335 11.056 10.197 1.00 87.44 119 GLY A CA 1
ATOM 945 C C . GLY A 1 119 ? -3.550 11.059 8.680 1.00 87.44 119 GLY A C 1
ATOM 946 O O . GLY A 1 119 ? -4.681 11.066 8.215 1.00 87.44 119 GLY A O 1
ATOM 947 N N . GLU A 1 120 ? -2.468 11.006 7.911 1.00 86.69 120 GLU A N 1
ATOM 948 C CA . GLU A 1 120 ? -2.462 11.022 6.453 1.00 86.69 120 GLU A CA 1
ATOM 949 C C . GLU A 1 120 ? -1.766 9.747 5.980 1.00 86.69 120 GLU A C 1
ATOM 951 O O . GLU A 1 120 ? -0.547 9.671 5.831 1.00 86.69 120 GLU A O 1
ATOM 956 N N . CYS A 1 121 ? -2.543 8.676 5.855 1.00 88.81 121 CYS A N 1
ATOM 957 C CA . CYS A 1 121 ? -2.072 7.419 5.291 1.00 88.81 121 CYS A CA 1
ATOM 958 C C . CYS A 1 121 ? -3.235 6.658 4.662 1.00 88.81 121 CYS A C 1
ATOM 960 O O . CYS A 1 121 ? -4.404 6.919 4.953 1.00 88.81 121 CYS A O 1
ATOM 962 N N . VAL A 1 122 ? -2.905 5.659 3.846 1.00 90.38 122 VAL A N 1
ATOM 963 C CA . VAL A 1 122 ? -3.897 4.836 3.149 1.00 90.38 122 VAL A CA 1
ATOM 964 C C . VAL A 1 122 ? -4.893 4.165 4.108 1.00 90.38 122 VAL A C 1
ATOM 966 O O . VAL A 1 122 ? -6.070 4.051 3.786 1.00 90.38 122 VAL A O 1
ATOM 969 N N . HIS A 1 123 ? -4.457 3.786 5.317 1.00 92.38 123 HIS A N 1
ATOM 970 C CA . HIS A 1 123 ? -5.331 3.175 6.324 1.00 92.38 123 HIS A CA 1
ATOM 971 C C . HIS A 1 123 ? -6.348 4.166 6.883 1.00 92.38 123 HIS A C 1
ATOM 973 O O . HIS A 1 123 ? -7.499 3.793 7.086 1.00 92.38 123 HIS A O 1
ATOM 979 N N . VAL A 1 124 ? -5.937 5.419 7.118 1.00 91.06 124 VAL A N 1
ATOM 980 C CA . VAL A 1 124 ? -6.840 6.488 7.572 1.00 91.06 124 VAL A CA 1
ATOM 981 C C . VAL A 1 124 ? -7.841 6.832 6.481 1.00 91.06 124 VAL A C 1
ATOM 983 O O . VAL A 1 124 ? -9.035 6.884 6.761 1.00 91.06 124 VAL A O 1
ATOM 986 N N . LEU A 1 125 ? -7.367 7.016 5.248 1.00 89.62 125 LEU A N 1
ATOM 987 C CA . LEU A 1 125 ? -8.228 7.308 4.106 1.00 89.62 125 LEU A CA 1
ATOM 988 C C . LEU A 1 125 ? -9.258 6.181 3.906 1.00 89.62 125 LEU A C 1
ATOM 990 O O . LEU A 1 125 ? -10.441 6.447 3.738 1.00 89.62 125 LEU A O 1
ATOM 994 N N . PHE A 1 126 ? -8.849 4.916 4.017 1.00 91.00 126 PHE A N 1
ATOM 995 C CA . PHE A 1 126 ? -9.772 3.788 3.887 1.00 91.00 126 PHE A CA 1
ATOM 996 C C . PHE A 1 126 ? -10.744 3.702 5.062 1.00 91.00 126 PHE A C 1
ATOM 998 O O . PHE A 1 126 ? -11.938 3.513 4.872 1.00 91.00 126 PHE A O 1
ATOM 1005 N N . ALA A 1 127 ? -10.274 3.894 6.296 1.00 90.50 127 ALA A N 1
ATOM 1006 C CA . ALA A 1 127 ? -11.168 3.929 7.449 1.00 90.50 127 ALA A CA 1
ATOM 1007 C C . ALA A 1 127 ? -12.204 5.061 7.329 1.00 90.50 127 ALA A C 1
ATOM 1009 O O . ALA A 1 127 ? -13.360 4.868 7.699 1.00 90.50 127 ALA A O 1
ATOM 1010 N N . ALA A 1 128 ? -11.812 6.211 6.776 1.00 88.25 128 ALA A N 1
ATOM 1011 C CA . ALA A 1 128 ? -12.701 7.332 6.503 1.00 88.25 128 ALA A CA 1
ATOM 1012 C C . ALA A 1 128 ? -13.700 7.066 5.369 1.00 88.25 128 ALA A C 1
ATOM 1014 O O . ALA A 1 128 ? -14.763 7.681 5.378 1.00 88.25 128 ALA A O 1
ATOM 1015 N N . SER A 1 129 ? -13.424 6.151 4.435 1.00 86.88 129 SER A N 1
ATOM 1016 C CA . SER A 1 129 ? -14.385 5.793 3.384 1.00 86.88 129 SER A CA 1
ATOM 1017 C C . SER A 1 129 ? -15.497 4.861 3.893 1.00 86.88 129 SER A C 1
ATOM 1019 O O . SER A 1 129 ? -16.600 4.854 3.342 1.00 86.88 129 SER A O 1
ATOM 1021 N N . ILE A 1 130 ? -15.273 4.134 4.998 1.00 87.00 130 ILE A N 1
ATOM 1022 C CA . ILE A 1 130 ? -16.255 3.203 5.575 1.00 87.00 130 ILE A CA 1
ATOM 1023 C C . ILE A 1 130 ? -17.495 3.970 6.086 1.00 87.00 130 ILE A C 1
ATOM 1025 O O . ILE A 1 130 ? -17.392 4.765 7.030 1.00 87.00 130 ILE A O 1
ATOM 1029 N N . PRO A 1 131 ? -18.715 3.682 5.580 1.00 83.12 131 PRO A N 1
ATOM 1030 C CA . PRO A 1 131 ? -19.925 4.425 5.953 1.00 83.12 131 PRO A CA 1
ATOM 1031 C C . PRO A 1 131 ? -20.236 4.426 7.457 1.00 83.12 131 PRO A C 1
ATOM 1033 O O . PRO A 1 131 ? -20.690 5.430 8.007 1.00 83.12 131 PRO A O 1
ATOM 1036 N N . GLY A 1 132 ? -19.981 3.309 8.150 1.00 80.38 132 GLY A N 1
ATOM 1037 C CA . GLY A 1 132 ? -20.163 3.208 9.603 1.00 80.38 132 GLY A CA 1
ATOM 1038 C C . GLY A 1 132 ? -19.254 4.157 10.389 1.00 80.38 132 GLY A C 1
ATOM 1039 O O . GLY A 1 132 ? -19.690 4.751 11.373 1.00 80.38 132 GLY A O 1
ATOM 1040 N N . VAL A 1 133 ? -18.026 4.353 9.912 1.00 79.12 133 VAL A N 1
ATOM 1041 C CA . VAL A 1 133 ? -17.035 5.245 10.523 1.00 79.12 133 VAL A CA 1
ATOM 1042 C C . VAL A 1 133 ? -17.384 6.700 10.226 1.00 79.12 133 VAL A C 1
ATOM 1044 O O . VAL A 1 133 ? -17.392 7.516 11.144 1.00 79.12 133 VAL A O 1
ATOM 1047 N N . ARG A 1 134 ? -17.781 7.014 8.983 1.00 79.38 134 ARG A N 1
ATOM 1048 C CA . ARG A 1 134 ? -18.241 8.358 8.585 1.00 79.38 134 ARG A CA 1
ATOM 1049 C C . ARG A 1 134 ? -19.398 8.865 9.435 1.00 79.38 134 ARG A C 1
ATOM 1051 O O . ARG A 1 134 ? -19.375 10.016 9.862 1.00 79.38 134 ARG A O 1
ATOM 1058 N N . ARG A 1 135 ? -20.397 8.015 9.701 1.00 80.88 135 ARG A N 1
ATOM 1059 C CA . ARG A 1 135 ? -21.537 8.379 10.562 1.00 80.88 135 ARG A CA 1
ATOM 1060 C C . ARG A 1 135 ? -21.081 8.744 11.972 1.00 80.88 135 ARG A C 1
ATOM 1062 O O . ARG A 1 135 ? -21.444 9.802 12.471 1.00 80.88 135 ARG A O 1
ATOM 1069 N N . ARG A 1 136 ? -20.211 7.923 12.562 1.00 77.56 136 ARG A N 1
ATOM 1070 C CA . ARG A 1 136 ? -19.656 8.164 13.900 1.00 77.56 136 ARG A CA 1
ATOM 1071 C C . ARG A 1 136 ? -18.795 9.431 13.955 1.00 77.56 136 ARG A C 1
ATOM 1073 O O . ARG A 1 136 ? -18.819 10.155 14.941 1.00 77.56 136 ARG A O 1
ATOM 1080 N N . PHE A 1 137 ? -18.072 9.734 12.878 1.00 75.81 137 PHE A N 1
ATOM 1081 C CA . PHE A 1 137 ? -17.337 10.992 12.720 1.00 75.81 137 PHE A CA 1
ATOM 1082 C C . PHE A 1 137 ? -18.258 12.211 12.714 1.00 75.81 137 PHE A C 1
ATOM 1084 O O . PHE A 1 137 ? -17.982 13.188 13.410 1.00 75.81 137 PHE A O 1
ATOM 1091 N N . ALA A 1 138 ? -19.362 12.134 11.969 1.00 76.56 138 ALA A N 1
ATOM 1092 C CA . ALA A 1 138 ? -20.346 13.207 11.901 1.00 76.56 138 ALA A CA 1
ATOM 1093 C C . ALA A 1 138 ? -20.996 13.478 13.270 1.00 76.56 138 ALA A C 1
ATOM 1095 O O . ALA A 1 138 ? -21.140 14.637 13.650 1.00 76.56 138 ALA A O 1
ATOM 1096 N N . GLU A 1 139 ? -21.316 12.431 14.039 1.00 81.06 139 GLU A N 1
ATOM 1097 C CA . GLU A 1 139 ? -21.839 12.549 15.414 1.00 81.06 139 GLU A CA 1
ATOM 1098 C C . GLU A 1 139 ? -20.860 13.254 16.363 1.00 81.06 139 GLU A C 1
ATOM 1100 O O . GLU A 1 139 ? -21.273 14.007 17.242 1.00 81.06 139 GLU A O 1
ATOM 1105 N N . LEU A 1 140 ? -19.557 13.049 16.161 1.00 77.81 140 LEU A N 1
ATOM 1106 C CA . LEU A 1 140 ? -18.491 13.687 16.935 1.00 77.81 140 LEU A CA 1
ATOM 1107 C C . LEU A 1 140 ? -18.117 15.090 16.416 1.00 77.81 140 LEU A C 1
ATOM 1109 O O . LEU A 1 140 ? -17.195 15.708 16.946 1.00 77.81 140 LEU A O 1
ATOM 1113 N N . GLY A 1 141 ? -18.804 15.601 15.385 1.00 71.94 141 GLY A N 1
ATOM 1114 C CA . GLY A 1 141 ? -18.528 16.911 14.784 1.00 71.94 141 GLY A CA 1
ATOM 1115 C C . GLY A 1 141 ? -17.205 16.982 14.011 1.00 71.94 141 GLY A C 1
ATOM 1116 O O . GLY A 1 141 ? -16.658 18.069 13.820 1.00 71.94 141 GLY A O 1
ATOM 1117 N N . LEU A 1 142 ? -16.668 15.836 13.585 1.00 70.69 142 LEU A N 1
ATOM 1118 C CA . LEU A 1 142 ? -15.370 15.732 12.922 1.00 70.69 142 LEU A CA 1
ATOM 1119 C C . LEU A 1 142 ? -15.517 15.777 11.397 1.00 70.69 142 LEU A C 1
ATOM 1121 O O . LEU A 1 142 ? -16.429 15.175 10.829 1.00 70.69 142 LEU A O 1
ATOM 1125 N N . ARG A 1 143 ? -14.580 16.446 10.711 1.00 66.00 143 ARG A N 1
ATOM 1126 C CA . ARG A 1 143 ? -14.491 16.386 9.244 1.00 66.00 143 ARG A CA 1
ATOM 1127 C C . ARG A 1 143 ? -13.733 15.125 8.845 1.00 66.00 143 ARG A C 1
ATOM 1129 O O . ARG A 1 143 ? -12.554 14.992 9.163 1.00 66.00 143 ARG A O 1
ATOM 1136 N N . ALA A 1 144 ? -14.406 14.206 8.160 1.00 65.06 144 ALA A N 1
ATOM 1137 C CA . ALA A 1 144 ? -13.727 13.104 7.492 1.00 65.06 144 ALA A CA 1
ATOM 1138 C C . ALA A 1 144 ? -12.951 13.644 6.274 1.00 65.06 144 ALA A C 1
ATOM 1140 O O . ALA A 1 144 ? -13.452 14.563 5.618 1.00 65.06 144 ALA A O 1
ATOM 1141 N N . PRO A 1 145 ? -11.755 13.111 5.969 1.00 70.12 145 PRO A N 1
ATOM 1142 C CA . PRO A 1 145 ? -11.078 13.421 4.715 1.00 70.12 145 PRO A CA 1
ATOM 1143 C C . PRO A 1 145 ? -11.957 13.018 3.523 1.00 70.12 145 PRO A C 1
ATOM 1145 O O . PRO A 1 145 ? -12.746 12.075 3.619 1.00 70.12 145 PRO A O 1
ATOM 1148 N N . GLU A 1 146 ? -11.836 13.744 2.411 1.00 67.06 146 GLU A N 1
ATOM 1149 C CA . GLU A 1 146 ? -12.452 13.338 1.146 1.00 67.06 146 GLU A CA 1
ATOM 1150 C C . GLU A 1 146 ? -11.749 12.072 0.640 1.00 67.06 146 GLU A C 1
ATOM 1152 O O . GLU A 1 146 ? -10.520 11.980 0.656 1.00 67.06 146 GLU A O 1
ATOM 1157 N N . THR A 1 147 ? -12.530 11.061 0.262 1.00 65.94 147 THR A N 1
ATOM 1158 C CA . THR A 1 147 ? -12.026 9.740 -0.131 1.00 65.94 147 THR A CA 1
ATOM 1159 C C . THR A 1 147 ? -12.792 9.245 -1.348 1.00 65.94 147 THR A C 1
ATOM 1161 O O . THR A 1 147 ? -14.025 9.247 -1.313 1.00 65.94 147 THR A O 1
ATOM 1164 N N . ASP A 1 148 ? -12.083 8.762 -2.365 1.00 58.94 148 ASP A N 1
ATOM 1165 C CA . ASP A 1 148 ? -12.678 8.019 -3.481 1.00 58.94 148 ASP A CA 1
ATOM 1166 C C . ASP A 1 148 ? -13.047 6.582 -3.073 1.00 58.94 148 ASP A C 1
ATOM 1168 O O . ASP A 1 148 ? -12.598 6.079 -2.042 1.00 58.94 148 ASP A O 1
ATOM 1172 N N . GLU A 1 149 ? -13.877 5.901 -3.868 1.00 51.72 149 GLU A N 1
ATOM 1173 C CA . GLU A 1 149 ? -14.390 4.559 -3.539 1.00 51.72 149 GLU A CA 1
ATOM 1174 C C . GLU A 1 149 ? -13.302 3.459 -3.511 1.00 51.72 149 GLU A C 1
ATOM 1176 O O . GLU A 1 149 ? -13.483 2.450 -2.827 1.00 51.72 149 GLU A O 1
ATOM 1181 N N . ASP A 1 150 ? -12.136 3.678 -4.135 1.00 60.81 150 ASP A N 1
ATOM 1182 C CA . ASP A 1 150 ? -11.043 2.692 -4.249 1.00 60.81 150 ASP A CA 1
ATOM 1183 C C . ASP A 1 150 ? -9.786 3.034 -3.433 1.00 60.81 150 ASP A C 1
ATOM 1185 O O . ASP A 1 150 ? -8.641 2.839 -3.859 1.00 60.81 150 ASP A O 1
ATOM 1189 N N . VAL A 1 151 ? -9.972 3.525 -2.204 1.00 70.19 151 VAL A N 1
ATOM 1190 C CA . VAL A 1 151 ? -8.832 3.822 -1.330 1.00 70.19 151 VAL A CA 1
ATOM 1191 C C . VAL A 1 151 ? -7.970 2.579 -1.074 1.00 70.19 151 VAL A C 1
ATOM 1193 O O . VAL A 1 151 ? -8.394 1.607 -0.449 1.00 70.19 151 VAL A O 1
ATOM 1196 N N . GLY A 1 152 ? -6.707 2.662 -1.494 1.00 70.50 152 GLY A N 1
ATOM 1197 C CA . GLY A 1 152 ? -5.671 1.658 -1.254 1.00 70.50 152 GLY A CA 1
ATOM 1198 C C . GLY A 1 152 ? -5.458 0.661 -2.384 1.00 70.50 152 GLY A C 1
ATOM 1199 O O . GLY A 1 152 ? -4.443 -0.033 -2.358 1.00 70.50 152 GLY A O 1
ATOM 1200 N N . GLY A 1 153 ? -6.332 0.638 -3.391 1.00 82.81 153 GLY A N 1
ATOM 1201 C CA . GLY A 1 153 ? -6.191 -0.232 -4.552 1.00 82.81 153 GLY A CA 1
ATOM 1202 C C . GLY A 1 153 ? -6.155 -1.719 -4.191 1.00 82.81 153 GLY A C 1
ATOM 1203 O O . GLY A 1 153 ? -6.763 -2.190 -3.223 1.00 82.81 153 GLY A O 1
ATOM 1204 N N . TYR A 1 154 ? -5.412 -2.469 -4.985 1.00 83.56 154 TYR A N 1
ATOM 1205 C CA . TYR A 1 154 ? -5.352 -3.917 -4.962 1.00 83.56 154 TYR A CA 1
ATOM 1206 C C . TYR A 1 154 ? -3.924 -4.416 -4.731 1.00 83.56 154 TYR A C 1
ATOM 1208 O 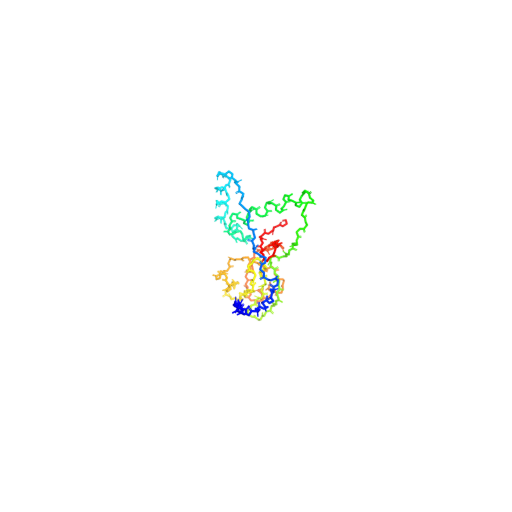O . TYR A 1 154 ? -2.949 -3.665 -4.672 1.00 83.56 154 TYR A O 1
ATOM 1216 N N . VAL A 1 155 ? -3.798 -5.723 -4.565 1.00 87.44 155 VAL A N 1
ATOM 1217 C CA . VAL A 1 155 ? -2.526 -6.425 -4.499 1.00 87.44 155 VAL A CA 1
ATOM 1218 C C . VAL A 1 155 ? -2.580 -7.680 -5.348 1.00 87.44 155 VAL A C 1
ATOM 1220 O O . VAL A 1 155 ? -3.603 -8.365 -5.402 1.00 87.44 155 VAL A O 1
ATOM 1223 N N . VAL A 1 156 ? -1.450 -7.998 -5.970 1.00 88.56 156 VAL A N 1
ATOM 1224 C CA . VAL A 1 156 ? -1.209 -9.277 -6.635 1.00 88.56 156 VAL A CA 1
ATOM 1225 C C . VAL A 1 156 ? -0.216 -10.094 -5.815 1.00 88.56 156 VAL A C 1
ATOM 1227 O O . VAL A 1 156 ? 0.751 -9.556 -5.275 1.00 88.56 156 VAL A O 1
ATOM 1230 N N . PHE A 1 157 ? -0.454 -11.401 -5.718 1.00 84.81 157 PHE A N 1
ATOM 1231 C CA . PHE A 1 157 ? 0.428 -12.327 -5.012 1.00 84.81 157 PHE A CA 1
ATOM 1232 C C . PHE A 1 157 ? 1.245 -13.170 -5.989 1.00 84.81 157 PHE A C 1
ATOM 1234 O O . PHE A 1 157 ? 0.686 -13.859 -6.843 1.00 84.81 157 PHE A O 1
ATOM 1241 N N . PHE A 1 158 ? 2.562 -13.183 -5.797 1.00 84.88 158 PHE A N 1
ATOM 1242 C CA . PHE A 1 158 ? 3.469 -14.137 -6.431 1.00 84.88 158 PHE A CA 1
ATOM 1243 C C . PHE A 1 158 ? 4.174 -14.944 -5.336 1.00 84.88 158 PHE A C 1
ATOM 1245 O O . PHE A 1 158 ? 5.087 -14.460 -4.664 1.00 84.88 158 PHE A O 1
ATOM 1252 N N . GLY A 1 159 ? 3.707 -16.178 -5.117 1.00 82.62 159 GLY A N 1
ATOM 1253 C CA . GLY A 1 159 ? 4.056 -16.943 -3.917 1.00 82.62 159 GLY A CA 1
ATOM 1254 C C . GLY A 1 159 ? 3.480 -16.275 -2.664 1.00 82.62 159 GLY A C 1
ATOM 1255 O O . GLY A 1 159 ? 2.309 -15.906 -2.648 1.00 82.62 159 GLY A O 1
ATOM 1256 N N . ASP A 1 160 ? 4.308 -16.081 -1.636 1.00 81.38 160 ASP A N 1
ATOM 1257 C CA . ASP A 1 160 ? 3.907 -15.383 -0.401 1.00 81.38 160 ASP A CA 1
ATOM 1258 C C . ASP A 1 160 ? 4.128 -13.862 -0.460 1.00 81.38 160 ASP A C 1
ATOM 1260 O O . ASP A 1 160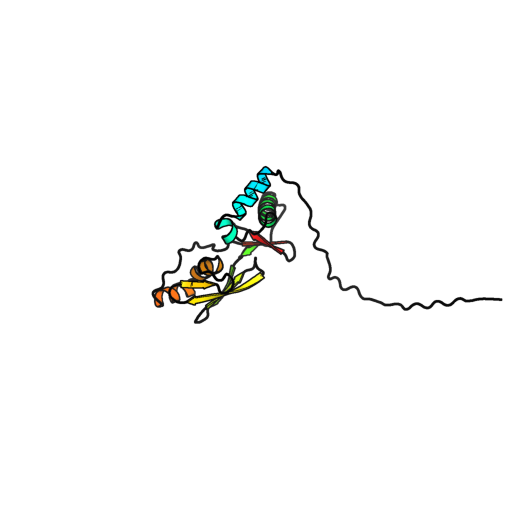 ? 3.916 -13.170 0.537 1.00 81.38 160 ASP A O 1
ATOM 1264 N N . THR A 1 161 ? 4.631 -13.337 -1.581 1.00 84.50 161 THR A N 1
ATOM 1265 C CA . THR A 1 161 ? 4.961 -11.915 -1.711 1.00 84.50 161 THR A CA 1
ATOM 1266 C C . THR A 1 161 ? 3.798 -11.172 -2.355 1.00 84.50 161 THR A C 1
ATOM 1268 O O . THR A 1 161 ? 3.355 -11.534 -3.446 1.00 84.50 161 THR A O 1
ATOM 1271 N N . ALA A 1 162 ? 3.323 -10.129 -1.677 1.00 88.06 162 ALA A N 1
ATOM 1272 C CA . ALA A 1 162 ? 2.320 -9.208 -2.191 1.00 88.06 162 ALA A CA 1
ATOM 1273 C C . ALA A 1 162 ? 2.995 -8.020 -2.883 1.00 88.06 162 ALA A C 1
ATOM 1275 O O . ALA A 1 162 ? 3.959 -7.463 -2.358 1.00 88.06 162 ALA A O 1
ATOM 1276 N N . TYR A 1 163 ? 2.453 -7.615 -4.025 1.00 87.62 163 TYR A N 1
ATOM 1277 C CA . TYR A 1 163 ? 2.880 -6.436 -4.771 1.00 87.62 163 TYR A CA 1
ATOM 1278 C C . TYR A 1 163 ? 1.689 -5.503 -4.990 1.00 87.62 163 TYR A C 1
ATOM 1280 O O . TYR A 1 163 ? 0.569 -5.997 -5.164 1.00 87.62 163 TYR A O 1
ATOM 1288 N N . PRO A 1 164 ? 1.896 -4.175 -4.981 1.00 85.25 164 PRO A N 1
ATOM 1289 C CA . PRO A 1 164 ? 0.824 -3.223 -5.243 1.00 85.25 164 PRO A CA 1
ATOM 1290 C C . PRO A 1 164 ? 0.265 -3.416 -6.660 1.00 85.25 164 PRO A C 1
ATOM 1292 O O . PRO A 1 164 ? 1.007 -3.591 -7.627 1.00 85.25 164 PRO A O 1
ATOM 1295 N N . TYR A 1 165 ? -1.059 -3.380 -6.768 1.00 81.50 165 TYR A N 1
ATOM 1296 C CA . TYR A 1 165 ? -1.816 -3.484 -8.008 1.00 81.50 165 TYR A CA 1
ATOM 1297 C C . TYR A 1 165 ? -2.908 -2.410 -7.982 1.00 81.50 165 TYR A C 1
ATOM 1299 O O . TYR A 1 165 ? -3.527 -2.168 -6.954 1.00 81.50 165 TYR A O 1
ATOM 1307 N N . THR A 1 166 ? -3.155 -1.723 -9.082 1.00 68.75 166 THR A N 1
ATOM 1308 C CA . THR A 1 166 ? -4.284 -0.790 -9.204 1.00 68.75 166 THR A CA 1
ATOM 1309 C C . THR A 1 166 ? -5.155 -1.227 -10.374 1.00 68.75 166 THR A C 1
ATOM 1311 O O . THR A 1 166 ? -4.647 -1.804 -11.329 1.00 68.75 166 THR A O 1
ATOM 1314 N N . GLU A 1 167 ? -6.465 -1.063 -10.290 1.00 58.44 167 GLU A N 1
ATOM 1315 C CA . GLU A 1 167 ? -7.316 -1.217 -11.479 1.00 58.44 167 GLU A CA 1
ATOM 1316 C C . GLU A 1 167 ? -7.366 0.101 -12.253 1.00 58.44 167 GLU A C 1
ATOM 1318 O O . GLU A 1 167 ? -7.146 1.160 -11.613 1.00 58.44 167 GLU A O 1
#

Sequence (167 aa):
MGEIDSKTTHEKSSGESPAKQSRAYCTVKIPAALAEVIDSYLMEHEAQVRGFRSRADVVVRVLTEFLEEQGRLRPLVKRRLEHVNVYESFVLVRDNLLNVSVEVAVQPPQLFCRYCLSGECVHVLFAASIPGVRRRFAELGLRAPETDEDVGGYVVFFGDTAYPYTE